Protein AF-A0A3D5PLB6-F1 (afdb_monomer_lite)

Radius of gyration: 14.81 Å; chains: 1; bounding box: 36×26×39 Å

Structure (mmCIF, N/CA/C/O backbone):
data_AF-A0A3D5PLB6-F1
#
_entry.id   AF-A0A3D5PLB6-F1
#
loop_
_atom_site.group_PDB
_atom_site.id
_atom_site.type_symbol
_atom_site.label_atom_id
_atom_site.label_alt_id
_atom_site.label_comp_id
_atom_site.label_asym_id
_atom_site.label_entity_id
_atom_site.label_seq_id
_atom_site.pdbx_PDB_ins_code
_atom_site.Cartn_x
_atom_site.Cartn_y
_atom_site.Cartn_z
_atom_site.occupancy
_atom_site.B_iso_or_equiv
_atom_site.auth_seq_id
_atom_site.auth_comp_id
_atom_site.auth_asym_id
_atom_site.auth_atom_id
_atom_site.pdbx_PDB_model_num
ATOM 1 N N . VAL A 1 1 ? -7.464 -2.853 -9.402 1.00 83.69 1 VAL A N 1
ATOM 2 C CA . VAL A 1 1 ? -8.537 -2.487 -8.433 1.00 83.69 1 VAL A CA 1
ATOM 3 C C . VAL A 1 1 ? -9.858 -3.154 -8.789 1.00 83.69 1 VAL A C 1
ATOM 5 O O . VAL A 1 1 ? -10.242 -3.149 -9.954 1.00 83.69 1 VAL A O 1
ATOM 8 N N . LYS A 1 2 ? -10.548 -3.701 -7.787 1.00 89.44 2 LYS A N 1
ATOM 9 C CA . LYS A 1 2 ? -11.912 -4.238 -7.799 1.00 89.44 2 LYS A CA 1
ATOM 10 C C . LYS A 1 2 ? -12.615 -3.797 -6.510 1.00 89.44 2 LYS A C 1
ATOM 12 O O . LYS A 1 2 ? -11.951 -3.581 -5.498 1.00 89.44 2 LYS A O 1
ATOM 17 N N . LEU A 1 3 ? -13.939 -3.680 -6.558 1.00 92.06 3 LEU A N 1
ATOM 18 C CA . LEU A 1 3 ? -14.781 -3.585 -5.367 1.00 92.06 3 LEU A CA 1
ATOM 19 C C . LEU A 1 3 ? -15.367 -4.975 -5.100 1.00 92.06 3 LEU A C 1
ATOM 21 O O . LEU A 1 3 ? -15.891 -5.597 -6.024 1.00 92.06 3 LEU A O 1
ATOM 25 N N . GLU A 1 4 ? -15.232 -5.467 -3.874 1.00 90.62 4 GLU A N 1
ATOM 26 C CA . GLU A 1 4 ? -15.882 -6.695 -3.399 1.00 90.62 4 GLU A CA 1
ATOM 27 C C . GLU A 1 4 ? -17.337 -6.404 -2.960 1.00 90.62 4 GLU A C 1
ATOM 29 O O . GLU A 1 4 ? -17.690 -5.257 -2.676 1.00 90.62 4 GLU A O 1
ATOM 34 N N . ASP A 1 5 ? -18.196 -7.430 -2.869 1.00 88.50 5 ASP A N 1
ATOM 35 C CA . ASP A 1 5 ? -19.639 -7.285 -2.558 1.00 88.50 5 ASP A CA 1
ATOM 36 C C . ASP A 1 5 ? -19.926 -6.650 -1.179 1.00 88.50 5 ASP A C 1
ATOM 38 O O . ASP A 1 5 ? -21.006 -6.121 -0.921 1.00 88.50 5 ASP A O 1
ATOM 42 N N . ASN A 1 6 ? -18.937 -6.690 -0.285 1.00 90.31 6 ASN A N 1
ATOM 43 C CA . ASN A 1 6 ? -18.916 -6.064 1.042 1.00 90.31 6 ASN A CA 1
ATOM 44 C C . ASN A 1 6 ? -18.504 -4.569 1.010 1.00 90.31 6 ASN A C 1
ATOM 46 O O . ASN A 1 6 ? -18.459 -3.923 2.058 1.00 90.31 6 ASN A O 1
ATOM 50 N N . GLY A 1 7 ? -18.196 -4.022 -0.171 1.00 91.31 7 GLY A N 1
ATOM 51 C CA . GLY A 1 7 ? -17.731 -2.651 -0.381 1.00 91.31 7 GLY A CA 1
ATOM 52 C C . GLY A 1 7 ? -16.221 -2.438 -0.214 1.00 91.31 7 GLY A C 1
ATOM 53 O O . GLY A 1 7 ? -15.779 -1.288 -0.242 1.00 91.31 7 GLY A O 1
ATOM 54 N N . TYR A 1 8 ? -15.418 -3.491 -0.030 1.00 91.94 8 TYR A N 1
ATOM 55 C CA . TYR A 1 8 ? -13.968 -3.359 0.133 1.00 91.94 8 TYR A CA 1
ATOM 56 C C . TYR A 1 8 ? -13.272 -3.108 -1.209 1.00 91.94 8 TYR A C 1
ATOM 58 O O . TYR A 1 8 ? -13.541 -3.776 -2.207 1.00 91.94 8 TYR A O 1
ATOM 66 N N . GLU A 1 9 ? -12.353 -2.142 -1.224 1.00 94.38 9 GLU A N 1
ATOM 67 C CA . GLU A 1 9 ? -11.456 -1.901 -2.353 1.00 94.38 9 GLU A CA 1
ATOM 68 C C . GLU A 1 9 ? -10.253 -2.831 -2.251 1.00 94.38 9 GLU A C 1
ATOM 70 O O . GLU A 1 9 ? -9.601 -2.890 -1.208 1.00 94.38 9 GLU A O 1
ATOM 75 N N . ARG A 1 10 ? -9.971 -3.556 -3.335 1.00 94.62 10 ARG A N 1
ATOM 76 C CA . ARG A 1 10 ? -8.851 -4.490 -3.405 1.00 94.62 10 ARG A CA 1
ATOM 77 C C . ARG A 1 10 ? -8.167 -4.440 -4.762 1.00 94.62 10 ARG A C 1
ATOM 79 O O . ARG A 1 10 ? -8.817 -4.353 -5.804 1.00 94.62 10 ARG A O 1
ATOM 86 N N . ASP A 1 11 ? -6.852 -4.539 -4.784 1.00 95.50 11 ASP A N 1
ATOM 87 C CA . ASP A 1 11 ? -6.052 -4.710 -5.988 1.00 95.50 11 ASP A CA 1
ATOM 88 C C . ASP A 1 11 ? -5.283 -6.042 -5.977 1.00 95.50 11 ASP A C 1
ATOM 90 O O . ASP A 1 11 ? -5.376 -6.868 -5.068 1.00 95.50 11 ASP A O 1
ATOM 94 N N . GLU A 1 12 ? -4.556 -6.292 -7.055 1.00 95.19 12 GLU A N 1
ATOM 95 C CA . GLU A 1 12 ? -3.732 -7.477 -7.240 1.00 95.19 12 GLU A CA 1
ATOM 96 C C . GLU A 1 12 ? -2.589 -7.593 -6.213 1.00 95.19 12 GLU A C 1
ATOM 98 O O . GLU A 1 12 ? -2.199 -8.713 -5.877 1.00 95.19 12 GLU A O 1
ATOM 103 N N . TYR A 1 13 ? -2.087 -6.483 -5.663 1.00 96.94 13 TYR A N 1
ATOM 104 C CA . TYR A 1 13 ? -1.004 -6.454 -4.676 1.00 96.94 13 TYR A CA 1
ATOM 105 C C . TYR A 1 13 ? -1.463 -6.908 -3.280 1.00 96.94 13 TYR A C 1
ATOM 107 O O . TYR A 1 13 ? -0.669 -7.490 -2.540 1.00 96.94 13 TYR A O 1
ATOM 115 N N . ASP A 1 14 ? -2.759 -6.798 -2.961 1.00 95.44 14 ASP A N 1
ATOM 116 C CA . ASP A 1 14 ? -3.373 -7.326 -1.724 1.00 95.44 14 ASP A CA 1
ATOM 117 C C . ASP A 1 14 ? -3.386 -8.869 -1.628 1.00 95.44 14 ASP A C 1
ATOM 119 O O . ASP A 1 14 ? -3.948 -9.441 -0.688 1.00 95.44 14 ASP A O 1
ATOM 123 N N . SER A 1 15 ? -2.806 -9.559 -2.616 1.00 93.50 15 SER A N 1
ATOM 124 C CA . SER A 1 15 ? -2.579 -11.011 -2.625 1.00 93.50 15 SER A CA 1
ATOM 125 C C . SER A 1 15 ? -1.105 -11.416 -2.475 1.00 93.50 15 SER A C 1
ATOM 127 O O . SER A 1 15 ? -0.828 -12.581 -2.201 1.00 93.50 15 SER A O 1
ATOM 129 N N . HIS A 1 16 ? -0.155 -10.475 -2.570 1.00 92.62 16 HIS A N 1
ATOM 130 C CA . HIS A 1 16 ? 1.296 -10.746 -2.540 1.00 92.62 16 HIS A CA 1
ATOM 131 C C . HIS A 1 16 ? 1.908 -10.592 -1.140 1.00 92.62 16 HIS A C 1
ATOM 133 O O . HIS A 1 16 ? 3.009 -10.072 -0.985 1.00 92.62 16 HIS A O 1
ATOM 139 N N . ASN A 1 17 ? 1.177 -11.041 -0.113 1.00 89.44 17 ASN A N 1
ATOM 140 C CA . ASN A 1 17 ? 1.562 -10.962 1.304 1.00 89.44 17 ASN A CA 1
ATOM 141 C C . ASN A 1 17 ? 2.101 -9.573 1.753 1.00 89.44 17 ASN A C 1
ATOM 143 O O . ASN A 1 17 ? 3.203 -9.488 2.302 1.00 89.44 17 ASN A O 1
ATOM 147 N N . PRO A 1 18 ? 1.362 -8.472 1.508 1.00 96.00 18 PRO A N 1
ATOM 148 C CA . PRO A 1 18 ? 1.766 -7.141 1.951 1.00 96.00 18 PRO A CA 1
ATOM 149 C C . PRO A 1 18 ? 1.770 -7.010 3.479 1.00 96.00 18 PRO A C 1
ATOM 151 O O . PRO A 1 18 ? 0.969 -7.631 4.180 1.00 96.00 18 PRO A O 1
ATOM 154 N N . LEU A 1 19 ? 2.605 -6.105 3.988 1.00 97.88 19 LEU A N 1
ATOM 155 C CA . LEU A 1 19 ? 2.551 -5.658 5.378 1.00 97.88 19 LEU A CA 1
ATOM 156 C C . LEU A 1 19 ? 1.651 -4.420 5.477 1.00 97.88 19 LEU A C 1
ATOM 158 O O . LEU A 1 19 ? 1.909 -3.420 4.815 1.00 97.88 19 LEU A O 1
ATOM 162 N N . TYR A 1 20 ? 0.630 -4.443 6.332 1.00 97.50 20 TYR A N 1
ATOM 163 C CA . TYR A 1 20 ? -0.154 -3.243 6.644 1.00 97.50 20 TYR A CA 1
ATOM 164 C C . TYR A 1 20 ? 0.289 -2.637 7.968 1.00 97.50 20 TYR A C 1
ATOM 166 O O . TYR A 1 20 ? 0.423 -3.337 8.971 1.00 97.50 20 TYR A O 1
ATOM 174 N N . VAL A 1 21 ? 0.442 -1.316 7.983 1.00 97.75 21 VAL A N 1
ATOM 175 C CA . VAL A 1 21 ? 0.559 -0.535 9.215 1.00 97.75 21 VAL A CA 1
ATOM 176 C C . VAL A 1 21 ? -0.802 0.097 9.469 1.00 97.75 21 VAL A C 1
ATOM 178 O O . VAL A 1 21 ? -1.314 0.813 8.609 1.00 97.75 21 VAL A O 1
ATOM 181 N N . ILE A 1 22 ? -1.400 -0.183 10.628 1.00 96.44 22 ILE A N 1
ATOM 182 C CA . ILE A 1 22 ? -2.737 0.291 11.002 1.00 96.44 22 ILE A CA 1
ATOM 183 C C . ILE A 1 22 ? -2.632 1.126 12.278 1.00 96.44 22 ILE A C 1
ATOM 185 O O . ILE A 1 22 ? -2.202 0.640 13.322 1.00 96.44 22 ILE A O 1
ATOM 189 N N . TYR A 1 23 ? -3.068 2.381 12.199 1.00 94.88 23 TYR A N 1
ATOM 190 C CA . TYR A 1 23 ? -3.326 3.223 13.357 1.00 94.88 23 TYR A CA 1
ATOM 191 C C . TYR A 1 23 ? -4.749 2.965 13.865 1.00 94.88 23 TYR A C 1
ATOM 193 O O . TYR A 1 23 ? -5.738 3.309 13.211 1.00 94.88 23 TYR A O 1
ATOM 201 N N . GLN A 1 24 ? -4.841 2.384 15.060 1.00 95.19 24 GLN A N 1
ATOM 202 C CA . GLN A 1 24 ? -6.078 2.254 15.822 1.00 95.19 24 GLN A CA 1
ATOM 203 C C . GLN A 1 24 ? -6.196 3.398 16.843 1.00 95.19 24 GLN A C 1
ATOM 205 O O . GLN A 1 24 ? -5.249 3.686 17.581 1.00 95.19 24 GLN A O 1
ATOM 210 N N . LYS A 1 25 ? -7.361 4.048 16.896 1.00 93.19 25 LYS A N 1
ATOM 211 C CA . LYS A 1 25 ? -7.704 5.046 17.919 1.00 93.19 25 LYS A CA 1
ATOM 212 C C . LYS A 1 25 ? -8.003 4.370 19.264 1.00 93.19 25 LYS A C 1
ATOM 214 O O . LYS A 1 25 ? -8.245 3.169 19.335 1.00 93.19 25 LYS A O 1
ATOM 219 N N . ALA A 1 26 ? -8.034 5.157 20.342 1.00 92.81 26 ALA A N 1
ATOM 220 C CA . ALA A 1 26 ? -8.326 4.658 21.693 1.00 92.81 26 ALA A CA 1
ATOM 221 C C . ALA A 1 26 ? -9.730 4.028 21.839 1.00 92.81 26 ALA A C 1
ATOM 223 O O . ALA A 1 26 ? -9.937 3.196 22.714 1.00 92.81 26 ALA A O 1
ATOM 224 N N . ASP A 1 27 ? -10.673 4.389 20.963 1.00 93.62 27 ASP A N 1
ATOM 225 C CA . ASP A 1 27 ? -12.018 3.801 20.865 1.00 93.62 27 ASP A CA 1
ATOM 226 C C . ASP A 1 27 ? -12.062 2.468 20.081 1.00 93.62 27 ASP A C 1
ATOM 228 O O . ASP A 1 27 ? -13.137 1.928 19.829 1.00 93.62 27 ASP A O 1
ATOM 232 N N . GLY A 1 28 ? -10.906 1.942 19.662 1.00 94.81 28 GLY A N 1
ATOM 233 C CA . GLY A 1 28 ? -10.786 0.715 18.877 1.00 94.81 28 GLY A CA 1
ATOM 234 C C . GLY A 1 28 ? -11.050 0.880 17.375 1.00 94.81 28 GLY A C 1
ATOM 235 O O . GLY A 1 28 ? -10.810 -0.061 16.617 1.00 94.81 28 GLY A O 1
ATOM 236 N N . THR A 1 29 ? -11.498 2.051 16.912 1.00 94.81 29 THR A N 1
ATOM 237 C CA . THR A 1 29 ? -11.784 2.293 15.490 1.00 94.81 29 THR A CA 1
ATOM 238 C C . THR A 1 29 ? -10.529 2.693 14.704 1.00 94.81 29 THR A C 1
ATOM 240 O O . THR A 1 29 ? -9.528 3.153 15.258 1.00 94.81 29 THR A O 1
ATOM 243 N N . HIS A 1 30 ? -10.566 2.500 13.385 1.00 94.25 30 HIS A N 1
ATOM 244 C CA . HIS A 1 30 ? -9.480 2.871 12.473 1.00 94.25 30 HIS A CA 1
ATOM 245 C C . HIS A 1 30 ? -9.298 4.397 12.429 1.00 94.25 30 HIS A C 1
ATOM 247 O O . HIS A 1 30 ? -10.258 5.135 12.211 1.00 94.25 30 HIS A O 1
ATOM 253 N N . GLY A 1 31 ? -8.071 4.864 12.666 1.00 95.56 31 GLY A N 1
ATOM 254 C CA . GLY A 1 31 ? -7.656 6.253 12.440 1.00 95.56 31 GLY A CA 1
ATOM 255 C C . GLY A 1 31 ? -6.850 6.422 11.149 1.00 95.56 31 GLY A C 1
ATOM 256 O O . GLY A 1 31 ? -6.875 7.473 10.519 1.00 95.56 31 GLY A O 1
ATOM 257 N N . GLY A 1 32 ? -6.144 5.387 10.703 1.00 95.62 32 GLY A N 1
ATOM 258 C CA . GLY A 1 32 ? -5.410 5.447 9.446 1.00 95.62 32 GLY A CA 1
ATOM 259 C C . GLY A 1 32 ? -4.663 4.163 9.136 1.00 95.62 32 GLY A C 1
ATOM 260 O O . GLY A 1 32 ? -4.500 3.298 9.995 1.00 95.62 32 GLY A O 1
ATOM 261 N N . SER A 1 33 ? -4.202 4.027 7.900 1.00 96.94 33 SER A N 1
ATOM 262 C CA . SER A 1 33 ? -3.383 2.893 7.482 1.00 96.94 33 SER A CA 1
ATOM 263 C C . SER A 1 33 ? -2.517 3.208 6.270 1.00 96.94 33 SER A C 1
ATOM 265 O O . SER A 1 33 ? -2.755 4.171 5.544 1.00 96.94 33 SER A O 1
ATOM 267 N N . MET A 1 34 ? -1.528 2.351 6.042 1.00 97.81 34 MET A N 1
ATOM 268 C CA . MET A 1 34 ? -0.766 2.260 4.798 1.00 97.81 34 MET A CA 1
ATOM 269 C C . MET A 1 34 ? -0.385 0.800 4.529 1.00 97.81 34 MET A C 1
ATOM 271 O O . MET A 1 34 ? -0.371 -0.025 5.447 1.00 97.81 34 MET A O 1
ATOM 275 N N . ARG A 1 35 ? -0.057 0.495 3.276 1.00 98.31 35 ARG A N 1
ATOM 276 C CA . ARG A 1 35 ? 0.397 -0.817 2.809 1.00 98.31 35 ARG A CA 1
ATOM 277 C C . ARG A 1 35 ? 1.859 -0.734 2.378 1.00 98.31 35 ARG A C 1
ATOM 279 O O . ARG A 1 35 ? 2.224 0.164 1.626 1.00 98.31 35 ARG A O 1
ATOM 286 N N . LEU A 1 36 ? 2.669 -1.688 2.818 1.00 98.19 36 LEU A N 1
ATOM 287 C CA . LEU A 1 36 ? 4.081 -1.831 2.481 1.00 98.19 36 LEU A CA 1
ATOM 288 C C . LEU A 1 36 ? 4.296 -3.114 1.661 1.00 98.19 36 LEU A C 1
AT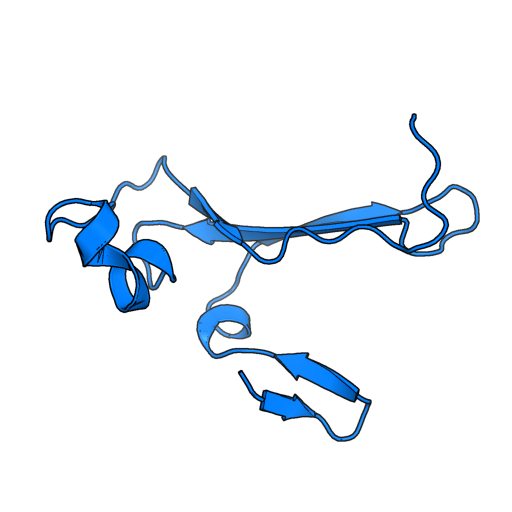OM 290 O O . LEU A 1 36 ? 3.862 -4.196 2.067 1.00 98.19 36 LEU A O 1
ATOM 294 N N . LEU A 1 37 ? 4.986 -2.995 0.526 1.00 98.06 37 LEU A N 1
ATOM 295 C CA . LEU A 1 37 ? 5.324 -4.097 -0.386 1.00 98.06 37 LEU A CA 1
ATOM 296 C C . LEU A 1 37 ? 6.853 -4.208 -0.55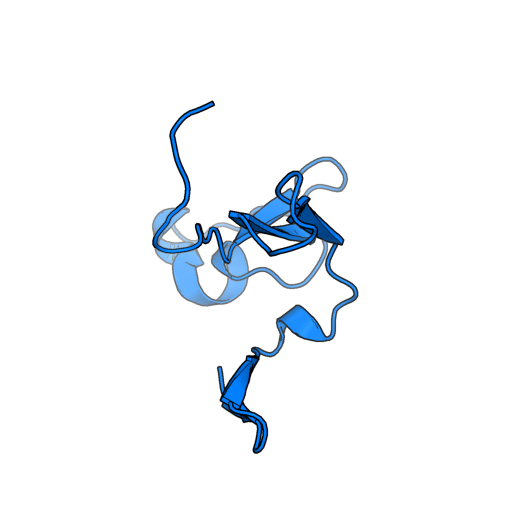1 1.00 98.06 37 LEU A C 1
ATOM 298 O O . LEU A 1 37 ? 7.491 -3.185 -0.807 1.00 98.06 37 LEU A O 1
ATOM 302 N N . PRO A 1 38 ? 7.471 -5.400 -0.453 1.00 97.50 38 PRO A N 1
ATOM 303 C CA . PRO A 1 38 ? 8.898 -5.563 -0.734 1.00 97.50 38 PRO A CA 1
ATOM 304 C C . PRO A 1 38 ? 9.221 -5.204 -2.190 1.00 97.50 38 PRO A C 1
ATOM 306 O O . PRO A 1 38 ? 8.630 -5.766 -3.113 1.00 97.50 38 PRO A O 1
ATOM 309 N N . SER A 1 39 ? 10.195 -4.318 -2.423 1.00 96.88 39 SER A N 1
ATOM 310 C CA . SER A 1 39 ? 10.536 -3.873 -3.788 1.00 96.88 39 SER A CA 1
ATOM 311 C C . SER A 1 39 ? 11.166 -4.967 -4.664 1.00 96.88 39 SER A C 1
ATOM 313 O O . SER A 1 39 ? 11.229 -4.836 -5.880 1.00 96.88 39 SER A O 1
ATOM 315 N N . THR A 1 40 ? 11.588 -6.086 -4.069 1.00 96.88 40 THR A N 1
ATOM 316 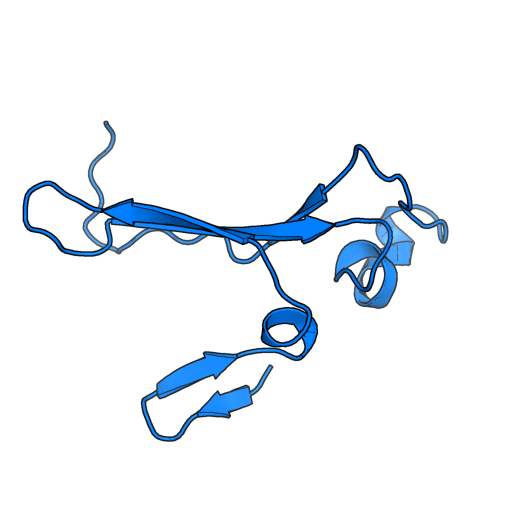C CA . THR A 1 40 ? 12.011 -7.300 -4.787 1.00 96.88 40 THR A CA 1
ATOM 317 C C . THR A 1 40 ? 10.858 -8.050 -5.465 1.00 96.88 40 THR A C 1
ATOM 319 O O . THR A 1 40 ? 11.118 -8.917 -6.297 1.00 96.88 40 THR A O 1
ATOM 322 N N . GLY A 1 41 ? 9.605 -7.747 -5.111 1.00 95.50 41 GLY A N 1
ATOM 323 C CA . GLY A 1 41 ? 8.402 -8.349 -5.681 1.00 95.50 41 GLY A CA 1
ATOM 324 C C . GLY A 1 41 ? 7.715 -7.476 -6.736 1.00 95.50 41 GLY A C 1
ATOM 325 O O . GLY A 1 41 ? 8.344 -6.696 -7.455 1.00 95.50 41 GLY A O 1
ATOM 326 N N . ARG A 1 42 ? 6.390 -7.631 -6.826 1.00 96.88 42 ARG A N 1
ATOM 327 C CA . ARG A 1 42 ? 5.504 -6.777 -7.629 1.00 96.88 42 ARG A CA 1
ATOM 328 C C . ARG A 1 42 ? 5.124 -5.531 -6.826 1.00 96.88 42 ARG A C 1
ATOM 330 O O . ARG A 1 42 ? 4.666 -5.657 -5.692 1.00 96.88 42 ARG A O 1
ATOM 337 N N . THR A 1 43 ? 5.293 -4.354 -7.417 1.00 96.88 43 THR A N 1
ATOM 338 C CA . THR A 1 43 ? 5.030 -3.040 -6.802 1.00 96.88 43 THR A CA 1
ATOM 339 C C . THR A 1 43 ? 4.420 -2.090 -7.827 1.00 96.88 43 THR A C 1
ATOM 341 O O . THR A 1 43 ? 4.678 -2.219 -9.027 1.00 96.88 43 THR A O 1
ATOM 344 N N . MET A 1 44 ? 3.629 -1.115 -7.374 1.00 96.44 44 MET A N 1
ATOM 345 C CA . MET A 1 44 ? 2.917 -0.212 -8.287 1.00 96.44 44 MET A CA 1
ATOM 346 C C . MET A 1 44 ? 3.868 0.700 -9.067 1.00 96.44 44 MET A C 1
ATOM 348 O O . MET A 1 44 ? 3.630 0.976 -10.240 1.00 96.44 44 MET A O 1
ATOM 352 N N . VAL A 1 45 ? 4.960 1.149 -8.448 1.00 96.38 45 VAL A N 1
ATOM 353 C CA . VAL A 1 45 ? 5.959 2.024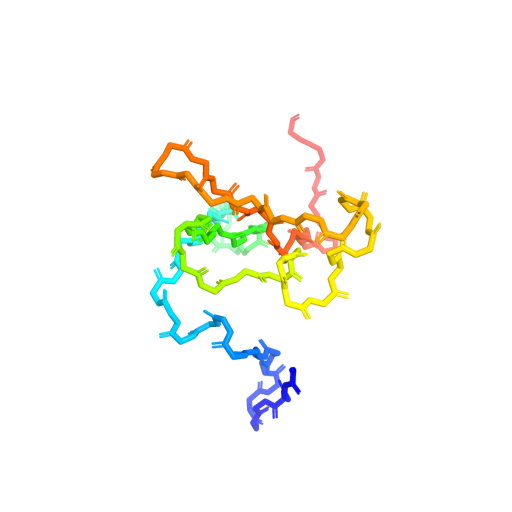 -9.065 1.00 96.38 45 VAL A CA 1
ATOM 354 C C . VAL A 1 45 ? 6.697 1.326 -10.203 1.00 96.38 45 VAL A C 1
ATOM 356 O O . VAL A 1 45 ? 6.974 1.955 -11.216 1.00 96.38 45 VAL A O 1
ATOM 359 N N . ASN A 1 46 ? 6.938 0.018 -10.087 1.00 96.12 46 ASN A N 1
ATOM 360 C CA . ASN A 1 46 ? 7.615 -0.757 -11.125 1.00 96.12 46 ASN A CA 1
ATOM 361 C C . ASN A 1 46 ? 6.665 -1.174 -12.266 1.00 96.12 46 ASN A C 1
ATOM 363 O O 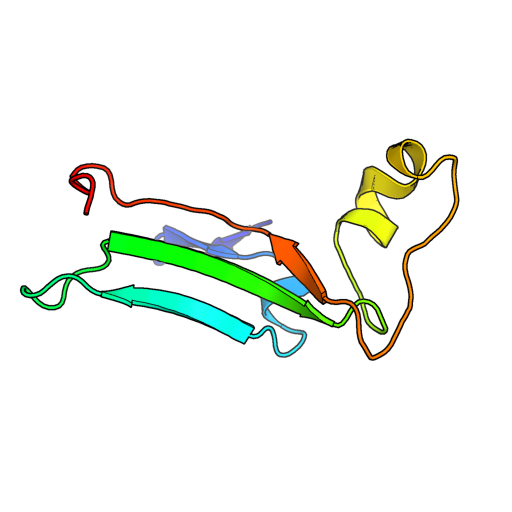. ASN A 1 46 ? 7.130 -1.361 -13.387 1.00 96.12 46 ASN A O 1
ATOM 367 N N . GLU A 1 47 ? 5.362 -1.341 -12.001 1.00 96.00 47 GLU A N 1
ATOM 368 C CA . GLU A 1 47 ? 4.392 -1.854 -12.989 1.00 96.00 47 GLU A CA 1
ATOM 369 C C . GLU A 1 47 ? 3.517 -0.777 -13.653 1.00 96.00 47 GLU A C 1
ATOM 371 O O . GLU A 1 47 ? 3.128 -0.942 -14.807 1.00 96.00 47 GLU A O 1
ATOM 376 N N . HIS A 1 48 ? 3.215 0.326 -12.959 1.00 95.25 48 HIS A N 1
ATOM 377 C CA . HIS A 1 48 ? 2.321 1.388 -13.449 1.00 95.25 48 HIS A CA 1
ATOM 378 C 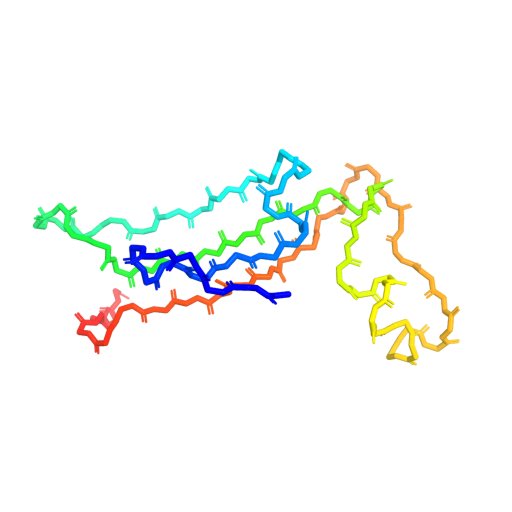C . HIS A 1 48 ? 2.982 2.768 -13.561 1.00 95.25 48 HIS A C 1
ATOM 380 O O . HIS A 1 48 ? 2.458 3.622 -14.272 1.00 95.25 48 HIS A O 1
ATOM 386 N N . PHE A 1 49 ? 4.100 3.009 -12.864 1.00 95.44 49 PHE A N 1
ATOM 387 C CA . PHE A 1 49 ? 4.704 4.345 -12.748 1.00 95.44 49 PHE A CA 1
ATOM 388 C C . PHE A 1 49 ? 6.223 4.374 -13.009 1.00 95.44 49 PHE A C 1
ATOM 390 O O . PHE A 1 49 ? 6.916 5.290 -12.561 1.00 95.44 49 PHE A O 1
ATOM 397 N N . SER A 1 50 ? 6.750 3.407 -13.765 1.00 95.19 50 SER A N 1
ATOM 398 C CA . SER A 1 50 ? 8.187 3.293 -14.062 1.00 95.19 50 SER A CA 1
ATOM 399 C C . SER A 1 50 ? 8.725 4.472 -14.884 1.00 95.19 50 SER A C 1
ATOM 401 O O . SER A 1 50 ? 9.902 4.815 -14.789 1.00 95.19 50 SER A O 1
ATOM 403 N N . GLU A 1 51 ? 7.862 5.174 -15.621 1.00 95.25 51 GLU A N 1
ATOM 404 C CA . GLU A 1 51 ? 8.204 6.424 -16.314 1.00 95.25 51 GLU A CA 1
ATOM 405 C C . GLU A 1 51 ? 8.692 7.520 -15.349 1.00 95.25 51 GLU A C 1
ATOM 407 O O . GLU A 1 51 ? 9.613 8.263 -15.687 1.00 95.25 51 GLU A O 1
ATOM 412 N N . ILE A 1 52 ? 8.166 7.577 -14.115 1.00 94.62 52 ILE A N 1
ATOM 413 C CA . ILE A 1 52 ? 8.613 8.537 -13.086 1.00 94.62 52 ILE A CA 1
ATOM 414 C C . ILE A 1 52 ? 10.044 8.209 -12.610 1.00 94.62 52 ILE A C 1
ATOM 416 O O . ILE A 1 52 ? 10.776 9.092 -12.166 1.00 94.62 52 ILE A O 1
ATOM 420 N N . LEU A 1 53 ? 10.473 6.951 -12.756 1.00 93.56 53 LEU A N 1
ATOM 421 C CA . LEU A 1 53 ? 11.841 6.485 -12.504 1.00 93.56 53 LEU A CA 1
ATOM 422 C C . LEU A 1 53 ? 12.764 6.644 -13.731 1.00 93.56 53 LEU A C 1
ATOM 424 O O . LEU A 1 53 ? 13.884 6.135 -13.724 1.00 93.56 53 LEU A O 1
ATOM 428 N N . GLY A 1 54 ? 12.303 7.290 -14.809 1.00 94.12 54 GLY A N 1
ATOM 429 C CA . GLY A 1 54 ? 13.040 7.381 -16.074 1.00 94.12 54 GLY A CA 1
ATOM 430 C C . GLY A 1 54 ? 13.092 6.062 -16.856 1.00 94.12 54 GLY A C 1
ATOM 431 O O . GLY A 1 54 ? 14.032 5.845 -17.617 1.00 94.12 54 GLY A O 1
ATOM 432 N N . GLY A 1 55 ? 12.118 5.168 -16.650 1.00 87.56 55 GLY A N 1
ATOM 433 C CA . GLY A 1 55 ? 12.061 3.839 -17.272 1.00 87.56 55 GLY A CA 1
ATOM 434 C C . GLY A 1 55 ? 12.861 2.755 -16.538 1.00 87.56 55 GLY A C 1
ATOM 435 O O . GLY A 1 55 ? 12.943 1.630 -17.029 1.00 87.56 55 GLY A O 1
ATOM 436 N N . GLY A 1 56 ? 13.450 3.077 -15.382 1.00 92.56 56 GLY A N 1
ATOM 437 C CA . GLY A 1 56 ? 14.088 2.107 -14.489 1.00 92.56 56 GLY A CA 1
ATOM 438 C C . GLY A 1 56 ? 13.107 1.397 -13.549 1.00 92.56 56 GLY A C 1
ATOM 439 O O . GLY A 1 56 ? 11.898 1.628 -13.583 1.00 92.56 56 GLY A O 1
ATOM 440 N N . ASP A 1 57 ? 13.652 0.558 -12.668 1.00 96.00 57 ASP A N 1
ATOM 441 C CA . ASP A 1 57 ? 12.926 -0.077 -11.568 1.00 96.00 57 ASP A CA 1
ATOM 442 C C . ASP A 1 57 ? 13.629 0.139 -10.216 1.00 96.00 57 ASP A C 1
ATOM 444 O O . ASP A 1 57 ? 14.801 0.515 -10.141 1.00 96.00 57 ASP A O 1
ATOM 448 N N . VAL A 1 58 ? 12.886 -0.071 -9.128 1.00 96.62 58 VAL A N 1
ATOM 449 C CA . VAL A 1 58 ? 13.417 -0.139 -7.762 1.00 96.62 58 VAL A CA 1
ATOM 450 C C . VAL A 1 58 ? 13.271 -1.574 -7.277 1.00 96.62 58 VAL A C 1
ATOM 452 O O . VAL A 1 58 ? 12.153 -2.027 -7.034 1.00 96.62 58 VAL A O 1
ATOM 455 N N . ARG A 1 59 ? 14.392 -2.294 -7.141 1.00 97.25 59 ARG A N 1
ATOM 456 C CA . ARG A 1 59 ? 14.425 -3.712 -6.741 1.00 97.25 59 ARG A CA 1
ATOM 457 C C . ARG A 1 59 ? 15.558 -3.995 -5.749 1.00 97.25 59 ARG A C 1
ATOM 459 O O . ARG A 1 59 ? 16.691 -4.257 -6.141 1.00 97.25 59 ARG A O 1
ATOM 466 N N . ASN A 1 60 ? 15.272 -3.926 -4.445 1.00 97.50 60 ASN A N 1
ATOM 467 C CA . ASN A 1 60 ? 16.271 -4.090 -3.378 1.00 97.50 60 ASN A CA 1
ATOM 468 C C . ASN A 1 60 ? 15.661 -4.736 -2.109 1.00 97.50 60 ASN A C 1
ATOM 470 O O . ASN A 1 60 ? 14.612 -4.280 -1.652 1.00 97.50 60 ASN A O 1
ATOM 474 N N . PRO A 1 61 ? 16.295 -5.754 -1.486 1.00 96.94 61 PRO A N 1
ATOM 475 C CA . PRO A 1 61 ? 15.750 -6.437 -0.302 1.00 96.94 61 PRO A CA 1
ATOM 476 C C . PRO A 1 61 ? 15.586 -5.539 0.939 1.00 96.94 61 PRO A C 1
ATOM 478 O O . PRO A 1 61 ? 14.852 -5.901 1.856 1.00 96.94 61 PRO A O 1
ATOM 481 N N . PHE A 1 62 ? 16.234 -4.372 0.970 1.00 97.56 62 PHE A N 1
ATOM 482 C CA . PHE A 1 62 ? 16.138 -3.383 2.047 1.00 97.56 62 PHE A CA 1
ATOM 483 C C . PHE A 1 62 ? 15.190 -2.213 1.726 1.00 97.56 62 PHE A C 1
ATOM 485 O O . PHE A 1 62 ? 15.034 -1.320 2.554 1.00 97.56 62 PHE A O 1
ATOM 492 N N . ILE A 1 63 ? 14.547 -2.199 0.549 1.00 97.44 63 ILE A N 1
ATOM 493 C CA . ILE A 1 63 ? 13.609 -1.144 0.133 1.00 97.44 63 ILE A CA 1
ATOM 494 C C . ILE A 1 63 ? 12.202 -1.726 -0.007 1.00 97.44 63 ILE A C 1
ATOM 496 O O . ILE A 1 63 ? 12.000 -2.774 -0.625 1.00 97.44 63 ILE A O 1
ATOM 500 N N . TRP A 1 64 ? 11.225 -1.014 0.549 1.00 97.81 64 TRP A N 1
ATOM 501 C CA . TRP A 1 64 ? 9.803 -1.335 0.474 1.00 97.81 64 TRP A CA 1
ATOM 502 C C . TRP A 1 64 ? 9.044 -0.153 -0.131 1.00 97.81 64 TRP A C 1
ATOM 504 O O . TRP A 1 64 ? 9.329 1.003 0.178 1.00 97.81 64 TRP A O 1
ATOM 514 N N . GLU A 1 65 ? 8.070 -0.443 -0.985 1.00 97.75 65 GLU A N 1
ATOM 515 C CA . GLU A 1 65 ? 7.135 0.543 -1.516 1.00 97.75 65 GLU A CA 1
ATOM 516 C C . GLU A 1 65 ? 6.017 0.805 -0.500 1.00 97.75 65 GLU A C 1
ATOM 518 O O . GLU A 1 65 ? 5.413 -0.141 0.005 1.00 97.75 65 GLU A O 1
ATOM 523 N N . CYS A 1 66 ? 5.696 2.078 -0.250 1.00 97.88 66 CYS A N 1
ATOM 524 C CA . CYS A 1 66 ? 4.515 2.478 0.512 1.00 97.88 66 CYS A CA 1
ATOM 525 C C . CYS A 1 66 ? 3.370 2.889 -0.427 1.00 97.88 66 CYS A C 1
ATOM 527 O O . CYS A 1 66 ? 3.534 3.749 -1.289 1.00 97.88 66 CYS A O 1
ATOM 529 N N . THR A 1 67 ? 2.197 2.284 -0.241 1.00 97.00 67 THR A N 1
ATOM 530 C CA . THR A 1 67 ? 0.963 2.543 -0.998 1.00 97.00 67 THR A CA 1
ATOM 531 C C . THR A 1 67 ? -0.238 2.640 -0.057 1.00 97.00 67 THR A C 1
ATOM 533 O O . THR A 1 67 ? -0.132 2.371 1.140 1.00 97.00 67 THR A O 1
ATOM 536 N N . ARG A 1 68 ? -1.410 3.017 -0.591 1.00 96.00 68 ARG A N 1
ATOM 537 C CA . ARG A 1 68 ? -2.694 2.999 0.140 1.00 96.00 68 ARG A CA 1
ATOM 538 C C . ARG A 1 68 ? -2.684 3.800 1.456 1.00 96.00 68 ARG A C 1
ATOM 540 O O . ARG A 1 68 ? -3.380 3.439 2.402 1.00 96.00 68 ARG A O 1
ATOM 547 N N . PHE A 1 69 ? -1.905 4.885 1.515 1.00 96.44 69 PHE A N 1
ATOM 548 C CA . PHE A 1 69 ? -1.933 5.816 2.642 1.00 96.44 69 PHE A CA 1
ATOM 549 C C . PHE A 1 69 ? -3.331 6.434 2.771 1.00 96.44 69 PHE A C 1
ATOM 551 O O . PHE A 1 69 ? -3.828 7.063 1.838 1.00 96.44 69 PHE A O 1
ATOM 558 N N . CYS A 1 70 ? -3.966 6.232 3.921 1.00 95.06 70 CYS A N 1
ATOM 559 C CA . CYS A 1 70 ? -5.342 6.627 4.180 1.00 95.06 70 CYS A CA 1
ATOM 560 C C . CYS A 1 70 ? -5.502 7.062 5.640 1.00 95.06 70 CYS A C 1
ATOM 562 O O . CYS A 1 70 ? -4.962 6.420 6.542 1.00 95.06 70 CYS A O 1
ATOM 564 N N . LEU A 1 71 ? -6.281 8.118 5.874 1.00 95.50 71 LEU A N 1
ATOM 565 C CA . LEU A 1 71 ? -6.716 8.555 7.201 1.00 95.50 71 LEU A CA 1
ATOM 566 C C . LEU A 1 71 ? -8.242 8.482 7.275 1.00 95.50 71 LEU A C 1
ATOM 568 O O . LEU A 1 71 ? -8.934 8.815 6.310 1.00 95.50 71 LEU A O 1
ATOM 572 N N . ALA A 1 72 ? -8.782 8.082 8.425 1.00 93.62 72 ALA A N 1
ATOM 573 C CA . ALA A 1 72 ? -10.218 8.173 8.660 1.00 93.62 72 ALA A CA 1
ATOM 574 C C . ALA A 1 72 ? -10.634 9.652 8.751 1.00 93.62 72 ALA A C 1
ATOM 576 O O . ALA A 1 72 ? -9.882 10.478 9.267 1.00 93.62 72 ALA A O 1
ATOM 577 N N . ARG A 1 73 ? -11.847 9.988 8.287 1.00 90.75 73 ARG A N 1
ATOM 578 C CA . ARG A 1 73 ? -12.324 11.386 8.162 1.00 90.75 73 ARG A CA 1
ATOM 579 C C . ARG A 1 73 ? -12.242 12.205 9.455 1.00 90.75 73 ARG A C 1
ATOM 581 O O . ARG A 1 73 ? -12.014 13.404 9.386 1.00 90.75 73 ARG A O 1
ATOM 588 N N . ASN A 1 74 ? -12.412 11.551 10.603 1.00 86.50 74 ASN A N 1
ATOM 589 C CA . ASN A 1 74 ? -12.425 12.170 11.932 1.00 86.50 74 ASN A CA 1
ATOM 590 C C . ASN A 1 74 ? -11.135 11.823 12.699 1.00 86.50 74 ASN A C 1
ATOM 592 O O . ASN A 1 74 ? -11.179 11.398 13.855 1.00 86.50 74 ASN A O 1
ATOM 596 N N . THR A 1 75 ? -9.994 11.891 12.012 1.00 85.88 75 THR A N 1
ATOM 597 C CA . THR A 1 75 ? -8.677 11.656 12.611 1.00 85.88 75 THR A CA 1
ATOM 598 C C . THR A 1 75 ? -8.068 12.983 13.004 1.00 85.88 75 THR A C 1
ATOM 600 O O . THR A 1 75 ? -7.592 13.729 12.152 1.00 85.88 75 THR A O 1
ATOM 603 N N . GLU A 1 76 ? -8.083 13.255 14.304 1.00 79.81 76 GLU A N 1
ATOM 604 C CA . GLU A 1 76 ? -7.390 14.406 14.871 1.00 79.81 76 GLU A CA 1
ATOM 605 C C . GLU A 1 76 ? -5.867 14.285 14.676 1.00 79.81 76 GLU A C 1
ATOM 607 O O . GLU A 1 76 ? -5.331 13.167 14.726 1.00 79.81 76 GLU A O 1
ATOM 612 N N . PRO A 1 77 ? -5.149 15.411 14.508 1.00 70.88 77 PRO A N 1
ATOM 613 C CA . PRO A 1 77 ? -3.703 15.448 14.692 1.00 70.88 77 PRO A CA 1
ATOM 614 C C . PRO A 1 77 ? -3.330 14.901 16.079 1.00 70.88 77 PRO A C 1
ATOM 616 O O . PRO A 1 77 ? -4.002 15.201 17.068 1.00 70.88 77 PRO A O 1
ATOM 619 N N . ARG A 1 78 ? -2.266 14.097 16.145 1.00 58.41 78 ARG A N 1
ATOM 620 C CA . ARG A 1 78 ? -1.657 13.634 17.402 1.00 58.41 78 ARG A CA 1
ATOM 621 C C . ARG A 1 78 ? -0.510 14.541 17.825 1.00 58.41 78 ARG A C 1
ATOM 623 O O . ARG A 1 78 ? 0.206 15.007 16.914 1.00 58.41 78 ARG A O 1
#

Foldseek 3Di:
DDQDPVRDDDDPVVPVPWDKDFDADPVRDTFWIKIKAQQLDDDCCLPPNCVVVVVDGDHDRPDIDIGDTDGDPPRDDD

Sequence (78 aa):
VKLEDNGYERDEYDSHNPLYVIYQKADGTHGGSMRLLPSTGRTMVNEHFSEILGGGDVRNPFIWECTRFCLARNTEPR

pLDDT: mean 93.75, std 5.94, range [58.41, 98.31]

Secondary structure (DSSP, 8-state):
-EE-TTS-EE-GGGGS-PEEEEEE-TTSSEEEEEEEEETTS--HHHHT-GGGGTT-----TT-EEEEEEEE-TT----